Protein AF-A0A081DDD7-F1 (afdb_monomer)

pLDDT: mean 84.89, std 12.6, range [54.28, 97.06]

Secondary structure (DSSP, 8-state):
--TTSEEEEE--SS-S-SEEEEE--TTS--EEEETTEES--TTS---GGG-----EEEEEEETTEEEEEEEES-S-SEEEE-PBTTB--EE-SS-EE-

Foldseek 3Di:
DDPQQKDKDADPAQAPDGIDIDHADPPDDWWKAASDGTPDDPPDPPPVVVRHQDFIWTWHDDVQWIWIAGDPRAPDGIDTDHADVPRDWDQDSVGIDD

Structure (mmCIF, N/CA/C/O backbone):
data_AF-A0A081DDD7-F1
#
_entry.id   AF-A0A081DDD7-F1
#
loop_
_atom_site.group_PDB
_atom_site.id
_atom_site.type_symbol
_atom_site.label_atom_id
_atom_site.label_alt_id
_atom_site.label_comp_id
_atom_site.label_asym_id
_atom_site.label_entity_id
_atom_site.label_seq_id
_atom_site.pdbx_PDB_ins_code
_atom_site.Cartn_x
_atom_site.Cartn_y
_atom_site.Cartn_z
_atom_site.occupancy
_atom_site.B_iso_or_equiv
_atom_site.auth_seq_id
_atom_site.auth_comp_id
_atom_site.auth_asym_id
_atom_site.auth_atom_id
_atom_site.pdbx_PDB_model_num
ATOM 1 N N . MET A 1 1 ? -6.715 0.275 11.225 1.00 58.16 1 MET A N 1
ATOM 2 C CA . MET A 1 1 ? -6.828 1.747 11.262 1.00 58.16 1 MET A CA 1
ATOM 3 C C . MET A 1 1 ? -6.644 2.181 12.692 1.00 58.16 1 MET A C 1
ATOM 5 O O . MET A 1 1 ? -7.197 1.530 13.577 1.00 58.16 1 MET A O 1
ATOM 9 N N . LEU A 1 2 ? -5.825 3.203 12.896 1.00 56.50 2 LEU A N 1
ATOM 10 C CA . LEU A 1 2 ? -5.584 3.762 14.218 1.00 56.50 2 LEU A CA 1
ATOM 11 C C . LEU A 1 2 ? -6.788 4.614 14.647 1.00 56.50 2 LEU A C 1
ATOM 13 O O . LEU A 1 2 ? -7.681 4.921 13.844 1.00 56.50 2 LEU A O 1
ATOM 17 N N . GLU A 1 3 ? -6.830 4.969 15.928 1.00 58.12 3 GLU A N 1
ATOM 18 C CA . GLU A 1 3 ? -7.773 5.966 16.435 1.00 58.12 3 GLU A CA 1
ATOM 19 C C . GLU A 1 3 ? -7.612 7.249 15.586 1.00 58.12 3 GLU A C 1
ATOM 21 O O . GLU A 1 3 ? -6.492 7.658 15.303 1.00 58.12 3 GLU A O 1
ATOM 26 N N . ASN A 1 4 ? -8.723 7.836 15.110 1.00 65.50 4 ASN A N 1
ATOM 27 C CA . ASN A 1 4 ? -8.793 9.003 14.197 1.00 65.50 4 ASN A CA 1
ATOM 28 C C . ASN A 1 4 ? -8.702 8.757 12.672 1.00 65.50 4 ASN A C 1
ATOM 30 O O . ASN A 1 4 ? -8.481 9.703 11.921 1.00 65.50 4 ASN A O 1
ATOM 34 N N . ASN A 1 5 ? -8.959 7.536 12.181 1.00 79.25 5 ASN A N 1
ATOM 35 C CA . ASN A 1 5 ? -8.902 7.185 10.742 1.00 79.25 5 ASN A CA 1
ATOM 36 C C . ASN A 1 5 ? -7.516 7.385 10.099 1.00 79.25 5 ASN A C 1
ATOM 38 O O . ASN A 1 5 ? -7.412 7.548 8.881 1.00 79.25 5 ASN A O 1
ATOM 42 N N . GLU A 1 6 ? -6.455 7.368 10.900 1.00 87.19 6 GLU A N 1
ATOM 43 C CA . GLU A 1 6 ? -5.095 7.341 10.381 1.00 87.19 6 GLU A CA 1
ATOM 44 C C . GLU A 1 6 ? -4.786 5.947 9.810 1.00 87.19 6 GLU A C 1
ATOM 46 O O . GLU A 1 6 ? -5.047 4.900 10.431 1.00 87.19 6 GLU A O 1
ATOM 51 N N . LEU A 1 7 ? -4.261 5.951 8.587 1.00 89.94 7 LEU A N 1
ATOM 52 C CA . LEU A 1 7 ? -3.749 4.790 7.884 1.00 89.94 7 LEU A CA 1
ATOM 53 C C . LEU A 1 7 ? -2.240 4.950 7.716 1.00 89.94 7 LEU A C 1
ATOM 55 O O . LEU A 1 7 ? -1.763 5.963 7.207 1.00 89.94 7 LEU A O 1
ATOM 59 N N . GLN A 1 8 ? -1.514 3.909 8.109 1.00 92.88 8 GLN A N 1
ATOM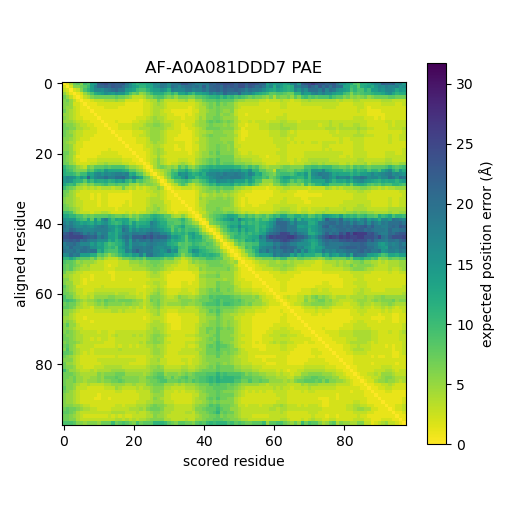 60 C CA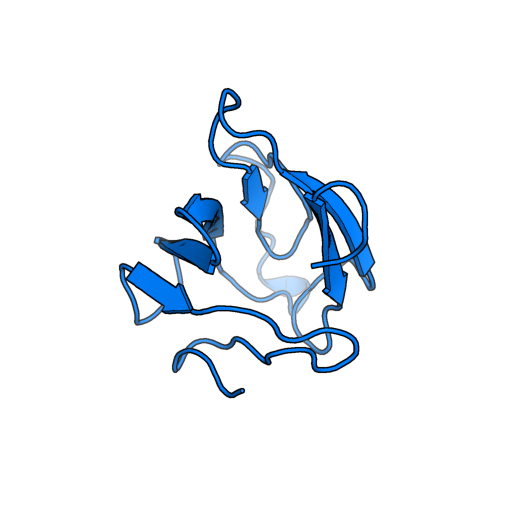 . GLN A 1 8 ? -0.088 3.780 7.869 1.00 92.88 8 GLN A CA 1
ATOM 61 C C . GLN A 1 8 ? 0.136 2.691 6.820 1.00 92.88 8 GLN A C 1
ATOM 63 O O . GLN A 1 8 ? -0.382 1.580 6.955 1.00 92.88 8 GLN A O 1
ATOM 68 N N . LEU A 1 9 ? 0.906 3.010 5.785 1.00 94.31 9 LEU A N 1
ATOM 69 C CA . LEU A 1 9 ? 1.428 2.057 4.814 1.00 94.31 9 LEU A CA 1
ATOM 70 C C . LEU A 1 9 ? 2.926 1.916 5.051 1.00 94.31 9 LEU A C 1
ATOM 72 O O . LEU A 1 9 ? 3.631 2.919 5.122 1.00 94.31 9 LEU A O 1
ATOM 76 N N . VAL A 1 10 ? 3.403 0.680 5.148 1.00 96.06 10 VAL A N 1
ATOM 77 C CA . VAL A 1 10 ? 4.830 0.360 5.245 1.00 96.06 10 VAL A CA 1
ATOM 78 C C . VAL A 1 10 ? 5.213 -0.371 3.970 1.00 96.06 10 VAL A C 1
ATOM 80 O O . VAL A 1 10 ? 4.583 -1.377 3.641 1.00 96.06 10 VAL A O 1
ATOM 83 N N . CYS A 1 11 ? 6.205 0.136 3.242 1.00 95.12 11 CYS A N 1
ATOM 84 C CA . CYS A 1 11 ? 6.694 -0.551 2.057 1.00 95.12 11 CYS A CA 1
ATOM 85 C C . CYS A 1 11 ? 7.843 -1.475 2.431 1.00 95.12 11 CYS A C 1
ATOM 87 O O . CYS A 1 11 ? 8.835 -1.047 3.015 1.00 95.12 11 CYS A O 1
ATOM 89 N N . THR A 1 12 ? 7.699 -2.748 2.083 1.00 94.25 12 THR A N 1
ATOM 90 C CA . THR A 1 12 ? 8.734 -3.758 2.306 1.00 94.25 12 THR A CA 1
ATOM 91 C C . THR A 1 12 ? 9.664 -3.888 1.107 1.00 94.25 12 THR A C 1
ATOM 93 O O . THR A 1 12 ? 10.846 -4.154 1.289 1.00 94.25 12 THR A O 1
ATOM 96 N N . GLU A 1 13 ? 9.151 -3.692 -0.113 1.00 92.00 13 GLU A N 1
ATOM 97 C CA . GLU A 1 13 ? 9.902 -3.835 -1.363 1.00 92.00 13 GLU A CA 1
ATOM 98 C C . GLU A 1 13 ? 9.317 -2.946 -2.471 1.00 92.00 13 GLU A C 1
ATOM 100 O O . GLU A 1 13 ? 8.107 -2.745 -2.554 1.00 92.00 13 GLU A O 1
ATOM 105 N N . GLY A 1 14 ? 10.172 -2.451 -3.371 1.00 90.19 14 GLY A N 1
ATOM 106 C CA . GLY A 1 14 ? 9.729 -1.784 -4.599 1.00 90.19 14 GLY A CA 1
ATOM 107 C C . GLY A 1 14 ? 9.248 -0.335 -4.446 1.00 90.19 14 GLY A C 1
ATOM 108 O O . GLY A 1 14 ? 8.734 0.212 -5.421 1.00 90.19 14 GLY A O 1
ATOM 109 N N . CYS A 1 15 ? 9.437 0.310 -3.289 1.00 92.31 15 CYS A N 1
ATOM 110 C CA . CYS A 1 15 ? 9.151 1.738 -3.096 1.00 92.31 15 CYS A CA 1
ATOM 111 C C . CYS A 1 15 ? 10.403 2.549 -2.751 1.00 92.31 15 CYS A C 1
ATOM 113 O O . CYS A 1 15 ? 11.368 2.041 -2.190 1.00 92.31 15 CYS A O 1
ATOM 115 N N . ALA A 1 16 ? 10.350 3.846 -3.049 1.00 91.69 16 ALA A N 1
ATOM 116 C CA . ALA A 1 16 ? 11.329 4.847 -2.634 1.00 91.69 16 ALA A CA 1
ATOM 117 C C . ALA A 1 16 ? 11.069 5.388 -1.214 1.00 91.69 16 ALA A C 1
ATOM 119 O O . ALA A 1 16 ? 11.836 6.208 -0.717 1.00 91.69 16 ALA A O 1
ATOM 120 N N . TRP A 1 17 ? 9.972 4.967 -0.585 1.00 93.00 17 TRP A N 1
ATOM 121 C CA . TRP A 1 17 ? 9.553 5.355 0.757 1.00 93.00 17 TRP A CA 1
ATOM 122 C C . TRP A 1 17 ? 9.452 4.122 1.653 1.00 93.00 17 TRP A C 1
ATOM 124 O O . TRP A 1 17 ? 9.068 3.054 1.190 1.00 93.00 17 TRP A O 1
ATOM 134 N N . GLU A 1 18 ? 9.756 4.282 2.941 1.00 95.00 18 GLU A N 1
ATOM 135 C CA . GLU A 1 18 ? 9.622 3.211 3.939 1.00 95.00 18 GLU A CA 1
ATOM 136 C C . GLU A 1 18 ? 8.240 3.221 4.597 1.00 95.00 18 GLU A C 1
ATOM 138 O O . GLU A 1 18 ? 7.625 2.178 4.800 1.00 95.00 18 GLU A O 1
ATOM 143 N N . THR A 1 19 ? 7.723 4.405 4.932 1.00 96.25 19 THR A N 1
ATOM 144 C CA . THR A 1 19 ? 6.422 4.572 5.586 1.00 96.25 19 THR A CA 1
ATOM 145 C C . THR A 1 19 ? 5.699 5.806 5.060 1.00 96.25 19 THR A C 1
ATOM 147 O O . THR A 1 19 ? 6.294 6.871 4.911 1.00 96.25 19 THR A O 1
ATOM 150 N N . LEU A 1 20 ? 4.396 5.665 4.831 1.00 94.25 20 LEU A N 1
ATOM 151 C CA . LEU A 1 20 ? 3.462 6.762 4.596 1.00 94.25 20 LEU A CA 1
ATOM 152 C C . LEU A 1 20 ? 2.399 6.736 5.691 1.00 94.25 20 LEU A C 1
ATOM 154 O O . LEU A 1 20 ? 1.808 5.686 5.934 1.00 94.25 20 LEU A O 1
ATOM 158 N N . SER A 1 21 ? 2.113 7.888 6.290 1.00 92.94 21 SER A N 1
ATOM 159 C CA . SER A 1 21 ? 1.036 8.051 7.271 1.00 92.94 21 SER A CA 1
ATOM 160 C C . SER A 1 21 ? 0.130 9.193 6.850 1.00 92.94 21 SER A C 1
ATOM 162 O O . SER A 1 21 ? 0.602 10.285 6.528 1.00 92.94 21 SER A O 1
ATOM 164 N N . PHE A 1 22 ? -1.171 8.933 6.799 1.00 90.19 22 PHE A N 1
ATOM 165 C CA . PHE A 1 22 ? -2.162 9.917 6.382 1.00 90.19 22 PHE A CA 1
ATOM 166 C C . PHE A 1 22 ? -3.549 9.563 6.912 1.00 90.19 22 PHE A C 1
ATOM 168 O O . PHE A 1 22 ? -3.880 8.401 7.150 1.00 90.19 22 PHE A O 1
ATOM 175 N N . THR A 1 23 ? -4.387 10.582 7.061 1.00 87.88 23 THR A N 1
ATOM 176 C CA . THR A 1 23 ? -5.772 10.414 7.498 1.00 87.88 23 THR A CA 1
ATOM 177 C C . THR A 1 23 ? -6.688 10.200 6.302 1.00 87.88 23 THR A C 1
ATOM 179 O O . THR A 1 23 ? -6.614 10.919 5.302 1.00 87.88 23 THR A O 1
ATOM 182 N N . LEU A 1 24 ? -7.584 9.223 6.419 1.00 86.06 24 LEU A N 1
ATOM 183 C CA . LEU A 1 24 ? -8.703 9.045 5.502 1.00 86.06 24 LEU A CA 1
ATOM 184 C C . LEU A 1 24 ? -9.934 9.747 6.074 1.00 86.06 24 LEU A C 1
ATOM 186 O O . LEU A 1 24 ? -10.381 9.434 7.179 1.00 86.06 24 LEU A O 1
ATOM 190 N N . SER A 1 25 ? -10.513 10.676 5.319 1.00 78.50 25 SER A N 1
ATOM 191 C CA . SER A 1 25 ? -11.798 11.282 5.666 1.00 78.50 25 SER A CA 1
ATOM 192 C C . SER A 1 25 ? -12.903 10.778 4.734 1.00 78.50 25 SER A C 1
ATOM 194 O O . SER A 1 25 ? -12.645 10.370 3.605 1.00 78.50 25 SER A O 1
ATOM 196 N N . ASN A 1 26 ? -14.150 10.781 5.213 1.00 68.75 26 ASN A N 1
ATOM 197 C CA . ASN A 1 26 ? -15.301 10.291 4.441 1.00 68.75 26 ASN A CA 1
ATOM 198 C C . ASN A 1 26 ? -15.654 11.190 3.237 1.00 68.75 26 ASN A C 1
ATOM 200 O O . ASN A 1 26 ? -16.462 10.791 2.406 1.00 68.75 26 ASN A O 1
ATOM 204 N N . ASN A 1 27 ? -15.096 12.404 3.182 1.00 65.19 27 ASN A N 1
ATOM 205 C CA . ASN A 1 27 ? -15.506 13.465 2.261 1.00 65.19 27 ASN A CA 1
ATOM 206 C C . ASN A 1 27 ? -14.372 13.897 1.314 1.00 65.19 27 ASN A C 1
ATOM 208 O O . ASN A 1 27 ? -14.562 14.824 0.530 1.00 65.19 27 ASN A O 1
ATOM 212 N N . GLU A 1 28 ? -13.183 13.299 1.424 1.00 61.50 28 GLU A N 1
ATOM 213 C CA . GLU A 1 28 ? -12.040 13.625 0.568 1.00 61.50 28 GLU A CA 1
ATOM 214 C C . GLU A 1 28 ? -11.900 12.645 -0.595 1.00 61.50 28 GLU A C 1
ATOM 216 O O . GLU A 1 28 ? -12.303 11.486 -0.516 1.00 61.50 28 GLU A O 1
ATOM 221 N N . ASN A 1 29 ? -11.277 13.145 -1.662 1.00 68.00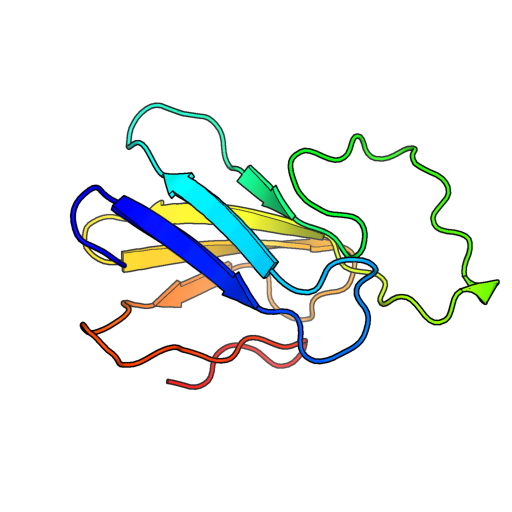 29 ASN A N 1
ATOM 222 C CA . ASN A 1 29 ? -10.887 12.373 -2.835 1.00 68.00 29 ASN A CA 1
ATOM 223 C C . ASN A 1 29 ? -9.971 11.202 -2.453 1.00 68.00 29 ASN A C 1
ATOM 225 O O . ASN A 1 29 ? -9.154 11.324 -1.533 1.00 68.00 29 ASN A O 1
ATOM 229 N N . ASP A 1 30 ? -10.061 10.109 -3.215 1.00 78.38 30 ASP A N 1
ATOM 230 C CA . ASP A 1 30 ? -9.178 8.953 -3.099 1.00 78.38 30 ASP A CA 1
ATOM 231 C C . ASP A 1 30 ? -7.707 9.386 -2.981 1.00 78.38 30 ASP A C 1
ATOM 233 O O . ASP A 1 30 ? -7.207 10.194 -3.773 1.00 78.38 30 ASP A O 1
ATOM 237 N N . ARG A 1 31 ? -6.982 8.824 -2.009 1.00 89.38 31 ARG A N 1
ATOM 238 C CA . ARG A 1 31 ? -5.534 9.036 -1.921 1.00 89.38 31 ARG A CA 1
ATOM 239 C C . ARG A 1 31 ? -4.865 8.097 -2.913 1.00 89.38 31 ARG A C 1
ATOM 241 O O . ARG A 1 31 ? -4.991 6.883 -2.792 1.00 89.38 31 ARG A O 1
ATOM 248 N N . MET A 1 32 ? -4.169 8.644 -3.902 1.00 91.62 32 MET A N 1
ATOM 249 C CA . MET A 1 32 ? -3.414 7.835 -4.862 1.00 91.62 32 MET A CA 1
ATOM 250 C C . MET A 1 32 ? -2.042 7.482 -4.296 1.00 91.62 32 MET A C 1
ATOM 252 O O . MET A 1 32 ? -1.385 8.347 -3.723 1.00 91.62 32 MET A O 1
ATOM 256 N N . VAL A 1 33 ? -1.606 6.237 -4.473 1.00 92.75 33 VAL A N 1
ATOM 257 C CA . VAL A 1 33 ? -0.338 5.70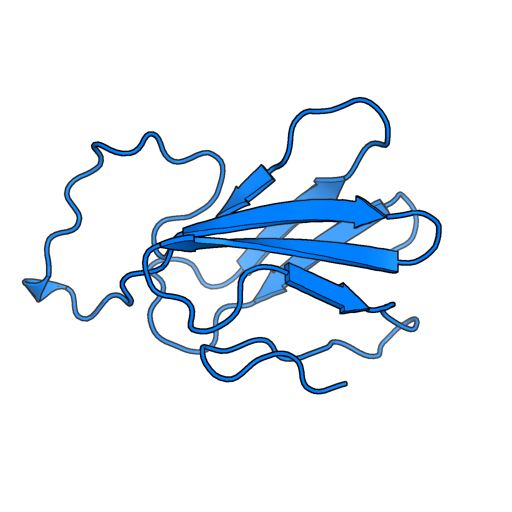8 -3.962 1.00 92.75 33 VAL A CA 1
ATOM 258 C C . VAL A 1 33 ? 0.417 4.995 -5.080 1.00 92.75 33 VAL A C 1
ATOM 260 O O . VAL A 1 33 ? -0.151 4.166 -5.795 1.00 92.75 33 VAL A O 1
ATOM 263 N N . ASN A 1 34 ? 1.706 5.297 -5.214 1.00 92.44 34 ASN A N 1
ATOM 264 C CA . ASN A 1 34 ? 2.641 4.562 -6.067 1.00 92.44 34 ASN A CA 1
ATOM 265 C C . ASN A 1 34 ? 3.995 4.359 -5.356 1.00 92.44 34 ASN A C 1
ATOM 267 O O . ASN A 1 34 ? 4.168 4.738 -4.195 1.00 92.44 34 ASN A O 1
ATOM 271 N N . ALA A 1 35 ? 4.982 3.802 -6.062 1.00 91.44 35 ALA A N 1
ATOM 272 C CA . ALA A 1 35 ? 6.328 3.573 -5.530 1.00 91.44 35 ALA A CA 1
ATOM 273 C C . ALA A 1 35 ? 7.063 4.846 -5.063 1.00 91.44 35 ALA A C 1
ATOM 275 O O . ALA A 1 35 ? 8.060 4.739 -4.355 1.00 91.44 35 ALA A O 1
ATOM 276 N N . TYR A 1 36 ? 6.590 6.043 -5.416 1.00 90.25 36 TYR A N 1
ATOM 277 C CA . TYR A 1 36 ? 7.197 7.320 -5.033 1.00 90.25 36 TYR A CA 1
ATOM 278 C C . TYR A 1 36 ? 6.474 8.017 -3.875 1.00 90.25 36 TYR A C 1
ATOM 280 O O . TYR A 1 36 ? 7.083 8.857 -3.218 1.00 90.25 36 TYR A O 1
ATOM 288 N N . GLY A 1 37 ? 5.219 7.662 -3.577 1.00 91.50 37 GLY A N 1
ATOM 289 C CA . GLY A 1 37 ? 4.497 8.196 -2.421 1.00 91.50 37 GLY A CA 1
ATOM 290 C C . GLY A 1 37 ? 3.005 8.406 -2.671 1.00 91.50 37 GLY A C 1
ATOM 291 O O . GLY A 1 37 ? 2.370 7.625 -3.379 1.00 91.50 37 GLY A O 1
ATOM 292 N N . LEU A 1 38 ? 2.456 9.469 -2.070 1.00 90.44 38 LEU A N 1
ATOM 293 C CA . LEU A 1 38 ? 1.041 9.858 -2.148 1.00 90.44 38 LEU A CA 1
ATOM 294 C C . LEU A 1 38 ? 0.784 10.964 -3.179 1.00 90.44 38 LEU A C 1
ATOM 296 O O . LEU A 1 38 ? 1.618 11.845 -3.366 1.00 90.44 38 LEU A O 1
ATOM 300 N N . ASN A 1 39 ? -0.423 10.972 -3.756 1.00 74.88 39 ASN A N 1
ATOM 301 C CA . ASN A 1 39 ? -0.961 12.017 -4.642 1.00 74.88 39 ASN A CA 1
ATOM 302 C C . ASN A 1 39 ? -0.023 12.377 -5.807 1.00 74.88 39 ASN A C 1
ATOM 304 O O . ASN A 1 39 ? 0.075 13.536 -6.214 1.00 74.88 39 ASN A O 1
ATOM 308 N N . VAL A 1 40 ? 0.679 11.376 -6.337 1.00 65.06 40 VAL A N 1
ATOM 309 C CA . VAL A 1 40 ? 1.633 11.562 -7.429 1.00 65.06 40 VAL A CA 1
ATOM 310 C C . VAL A 1 40 ? 0.872 11.748 -8.742 1.00 65.06 40 VAL A C 1
ATOM 312 O O . VAL A 1 40 ? 0.059 10.913 -9.133 1.00 65.06 40 VAL A O 1
ATOM 315 N N . ILE A 1 41 ? 1.135 12.863 -9.421 1.00 62.78 41 ILE A N 1
ATOM 316 C CA . ILE A 1 41 ? 0.595 13.174 -10.750 1.00 6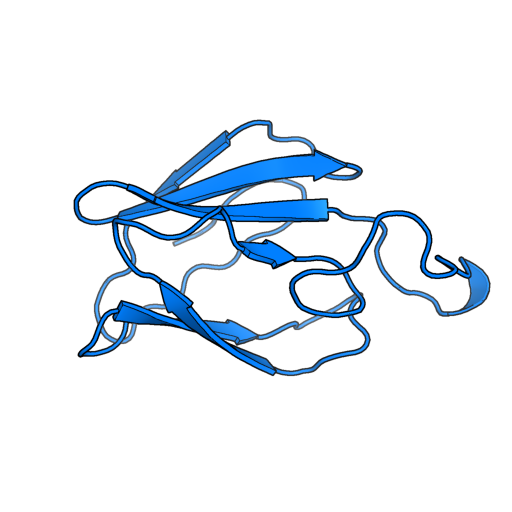2.78 41 ILE A CA 1
ATOM 317 C C . ILE A 1 41 ? 1.229 12.198 -11.754 1.00 62.78 41 ILE A C 1
ATOM 319 O O . ILE A 1 41 ? 2.436 11.973 -11.681 1.00 62.78 41 ILE A O 1
ATOM 323 N N . GLU A 1 42 ? 0.450 11.646 -12.696 1.00 56.16 42 GLU A N 1
ATOM 324 C CA . GLU A 1 42 ? 0.835 10.546 -13.614 1.00 56.16 42 GLU A CA 1
ATOM 325 C C . GLU A 1 42 ? 2.075 10.778 -14.517 1.00 56.16 42 GLU A C 1
ATOM 327 O O . GLU A 1 42 ? 2.393 9.927 -15.340 1.00 56.16 42 GLU A O 1
ATOM 332 N N . ASN A 1 43 ? 2.816 11.876 -14.351 1.00 55.28 43 ASN A N 1
ATOM 333 C CA . ASN A 1 43 ? 3.971 12.255 -15.167 1.00 55.28 43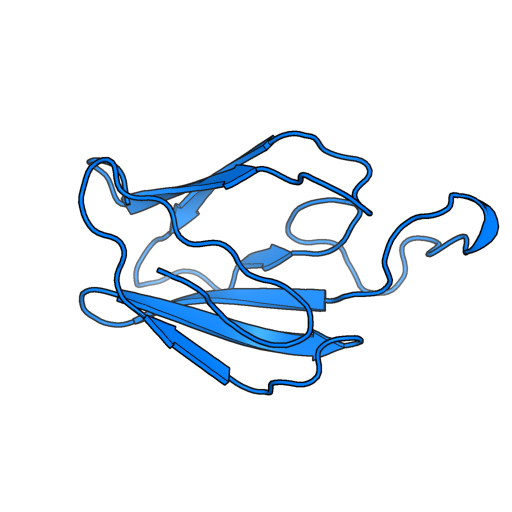 ASN A CA 1
ATOM 334 C C . ASN A 1 43 ? 5.280 12.411 -14.373 1.00 55.28 43 ASN A C 1
ATOM 336 O O . ASN A 1 43 ? 6.233 12.997 -14.884 1.00 55.28 43 ASN A O 1
ATOM 340 N N . GLN A 1 44 ? 5.356 11.936 -13.125 1.00 58.03 44 GLN A N 1
ATOM 341 C CA . GLN A 1 44 ? 6.657 11.830 -12.462 1.00 58.03 44 GLN A CA 1
ATOM 342 C C . GLN A 1 44 ? 7.419 10.636 -13.034 1.00 58.03 44 GLN A C 1
ATOM 344 O O . GLN A 1 44 ? 6.963 9.504 -12.902 1.00 58.03 44 GLN A O 1
ATOM 349 N N . ASP A 1 45 ? 8.551 10.929 -13.682 1.00 54.28 45 ASP A N 1
ATOM 350 C CA . ASP A 1 45 ? 9.512 9.992 -14.269 1.00 54.28 45 ASP A CA 1
ATOM 351 C C . ASP A 1 45 ? 9.575 8.661 -13.506 1.00 54.28 45 ASP A C 1
ATOM 353 O O . ASP A 1 45 ? 10.292 8.509 -12.509 1.00 54.28 45 ASP A O 1
ATOM 357 N N . THR A 1 46 ? 8.850 7.661 -14.010 1.00 60.38 46 THR A N 1
ATOM 358 C CA . THR A 1 46 ? 8.995 6.270 -13.592 1.00 60.38 46 THR A CA 1
ATOM 359 C C . THR A 1 46 ? 10.268 5.739 -14.232 1.00 60.38 46 THR A C 1
ATOM 361 O O . THR A 1 46 ? 10.206 4.940 -15.162 1.00 60.38 46 THR A O 1
ATOM 364 N N . ASN A 1 47 ? 11.430 6.253 -13.817 1.00 60.66 47 ASN A N 1
ATOM 365 C CA . ASN A 1 47 ? 12.706 5.771 -14.325 1.00 60.66 47 ASN A CA 1
ATOM 366 C C . ASN A 1 47 ? 12.840 4.287 -13.934 1.00 60.66 47 ASN A C 1
ATOM 368 O O . ASN A 1 47 ? 13.090 3.999 -12.756 1.00 60.66 47 ASN A O 1
ATOM 372 N N . PRO A 1 48 ? 12.703 3.343 -14.886 1.00 57.00 48 PRO A N 1
ATOM 373 C CA . PRO A 1 48 ? 12.656 1.914 -14.581 1.00 57.00 48 PRO A CA 1
ATOM 374 C C . PRO A 1 48 ? 13.995 1.403 -14.032 1.00 57.00 48 PRO A C 1
ATOM 376 O O . PRO A 1 48 ? 14.051 0.363 -13.383 1.00 57.00 48 PRO A O 1
ATOM 379 N N . ASN A 1 49 ? 15.080 2.163 -14.229 1.00 59.81 49 ASN A N 1
ATOM 380 C CA . ASN A 1 49 ? 16.429 1.792 -13.808 1.00 59.81 49 ASN A CA 1
ATOM 381 C C . ASN A 1 49 ? 16.663 1.928 -12.296 1.00 59.81 49 ASN A C 1
ATOM 383 O O . ASN A 1 49 ? 17.749 1.606 -11.822 1.00 59.81 49 ASN A O 1
ATOM 387 N N . LYS A 1 50 ? 15.676 2.406 -11.524 1.00 71.00 50 LYS A N 1
ATOM 388 C CA . LYS A 1 50 ? 15.780 2.521 -10.060 1.00 71.00 50 LYS A CA 1
ATOM 389 C C . LYS A 1 50 ? 15.334 1.268 -9.295 1.00 71.00 50 LYS A C 1
ATOM 391 O O . LYS A 1 50 ? 15.396 1.278 -8.072 1.00 71.00 50 LYS A O 1
ATOM 396 N N . GLY A 1 51 ? 14.880 0.213 -9.981 1.00 80.25 51 GLY A N 1
ATOM 397 C CA . GLY A 1 51 ? 14.387 -1.007 -9.321 1.00 80.25 51 GLY A CA 1
ATOM 398 C C . GLY A 1 51 ? 13.084 -0.803 -8.536 1.00 80.25 51 GLY A C 1
ATOM 399 O O . GLY A 1 51 ? 12.761 -1.594 -7.657 1.00 80.25 51 GLY A O 1
ATOM 400 N N . LEU A 1 52 ? 12.347 0.270 -8.836 1.00 87.38 52 LEU A N 1
ATOM 401 C CA . LEU A 1 52 ? 11.062 0.579 -8.215 1.00 87.38 52 LEU A CA 1
ATOM 402 C C . LEU A 1 52 ? 9.934 -0.180 -8.913 1.00 87.38 52 LEU A C 1
ATOM 404 O O . LEU A 1 52 ? 9.950 -0.359 -10.133 1.00 87.38 52 LEU A O 1
ATOM 408 N N . ALA A 1 53 ? 8.942 -0.606 -8.138 1.00 88.50 53 ALA A N 1
ATOM 409 C CA . ALA A 1 53 ? 7.775 -1.289 -8.663 1.00 88.50 53 ALA A CA 1
ATOM 410 C C . ALA A 1 53 ? 6.887 -0.320 -9.457 1.00 88.50 53 ALA A C 1
ATOM 412 O O . ALA A 1 53 ? 6.720 0.850 -9.112 1.00 88.50 53 ALA A O 1
ATOM 413 N N . LEU A 1 54 ? 6.275 -0.828 -10.525 1.00 88.25 54 LEU A N 1
ATOM 414 C CA . LEU A 1 54 ? 5.314 -0.079 -11.327 1.00 88.25 54 LEU A CA 1
ATOM 415 C C . LEU A 1 54 ? 3.908 -0.404 -10.834 1.00 88.25 54 LEU A C 1
ATOM 417 O O . LEU A 1 54 ? 3.330 -1.401 -11.253 1.00 88.25 54 LEU A O 1
ATOM 421 N N . PHE A 1 55 ? 3.363 0.432 -9.954 1.00 90.44 55 PHE A N 1
ATOM 422 C CA . PHE A 1 55 ? 1.976 0.338 -9.507 1.00 90.44 55 PHE A CA 1
ATOM 423 C C . PHE A 1 55 ? 1.369 1.724 -9.296 1.00 90.44 55 PHE A C 1
ATOM 425 O O . PHE A 1 55 ? 2.073 2.690 -9.010 1.00 90.44 55 PHE A O 1
ATOM 432 N N . LEU A 1 56 ? 0.050 1.805 -9.418 1.00 92.00 56 LEU A N 1
ATOM 433 C CA . LEU A 1 56 ? -0.760 2.936 -8.995 1.00 92.00 56 LEU A CA 1
ATOM 434 C C . LEU A 1 56 ? -2.086 2.387 -8.479 1.00 92.00 56 LEU A C 1
ATOM 436 O O . LEU A 1 56 ? -2.786 1.679 -9.209 1.00 92.00 56 LEU A O 1
ATOM 440 N N . PHE A 1 57 ? -2.434 2.722 -7.243 1.00 93.69 57 PHE A N 1
ATOM 441 C CA . PHE A 1 57 ? -3.745 2.419 -6.685 1.00 93.69 57 PHE A CA 1
ATOM 442 C C . PHE A 1 57 ? -4.291 3.604 -5.898 1.00 93.69 57 PHE A C 1
ATOM 444 O O . PHE A 1 57 ? -3.542 4.459 -5.428 1.00 93.69 57 PHE A O 1
ATOM 451 N N . SER A 1 58 ? -5.608 3.653 -5.759 1.00 93.00 58 SER A N 1
ATOM 452 C CA . SER A 1 58 ? -6.302 4.589 -4.886 1.00 93.00 58 SER A CA 1
ATOM 453 C C . SER A 1 58 ? -6.661 3.892 -3.571 1.00 93.00 58 SER A C 1
ATOM 455 O O . SER A 1 58 ? -6.932 2.690 -3.562 1.00 93.00 58 SER A O 1
ATOM 457 N N . VAL A 1 59 ? -6.632 4.618 -2.455 1.00 92.56 59 VAL A N 1
ATOM 458 C CA . VAL A 1 59 ? -7.132 4.152 -1.160 1.00 92.56 59 VAL A CA 1
ATOM 459 C C . VAL A 1 59 ? -8.201 5.099 -0.646 1.00 92.56 59 VAL A C 1
ATOM 461 O O . VAL A 1 59 ? -8.021 6.319 -0.603 1.00 92.56 59 VAL A O 1
ATOM 464 N N . GLN A 1 60 ? -9.314 4.507 -0.227 1.00 90.31 60 GLN A N 1
ATOM 465 C CA . GLN A 1 60 ? -10.422 5.211 0.394 1.00 90.31 60 GLN A CA 1
ATOM 466 C C . GLN A 1 60 ? -11.025 4.389 1.531 1.00 90.31 60 GLN A C 1
ATOM 468 O O . GLN A 1 60 ? -10.876 3.164 1.614 1.00 90.31 60 GLN A O 1
ATOM 473 N N . LYS A 1 61 ? -11.748 5.074 2.412 1.00 88.12 61 LYS A N 1
ATOM 474 C CA . LYS A 1 61 ? -12.554 4.414 3.433 1.00 88.12 61 LYS A CA 1
ATOM 475 C C . LYS A 1 61 ? -13.839 3.874 2.802 1.00 88.12 61 LYS A C 1
ATOM 477 O O . LYS A 1 61 ? -14.473 4.552 2.002 1.00 88.12 61 LYS A O 1
ATOM 482 N N . SER A 1 62 ? -14.235 2.665 3.190 1.00 85.88 62 SER A N 1
ATOM 483 C CA . SER A 1 62 ? -15.462 2.015 2.720 1.00 85.88 62 SER A CA 1
ATOM 484 C C . SER A 1 62 ? -16.224 1.455 3.919 1.00 85.88 62 SER A C 1
ATOM 486 O O . SER A 1 62 ? -15.898 0.391 4.446 1.00 85.88 62 SER A O 1
ATOM 488 N N . GLY A 1 63 ? -17.194 2.222 4.428 1.00 84.19 63 GLY A N 1
ATOM 489 C CA . GLY A 1 63 ? -17.914 1.897 5.664 1.00 84.19 63 GLY A CA 1
ATOM 490 C C . GLY A 1 63 ? -16.967 1.688 6.855 1.00 84.19 63 GLY A C 1
ATOM 491 O O . GLY A 1 63 ? -16.252 2.606 7.262 1.00 84.19 63 GLY A O 1
ATOM 492 N N . ASN A 1 64 ? -16.950 0.463 7.391 1.00 81.00 64 ASN A N 1
ATOM 493 C CA . ASN A 1 64 ? -16.071 0.041 8.493 1.00 81.00 64 ASN A CA 1
ATOM 494 C C . ASN A 1 64 ? -14.727 -0.551 8.015 1.00 81.00 64 ASN A C 1
ATOM 496 O O . ASN A 1 64 ? -13.984 -1.135 8.806 1.00 81.00 64 ASN A O 1
ATOM 500 N N . GLY A 1 65 ? -14.425 -0.465 6.722 1.00 88.12 65 GLY A N 1
ATOM 501 C CA . GLY A 1 65 ? -13.226 -1.022 6.107 1.00 88.12 65 GLY A CA 1
ATOM 502 C C . GLY A 1 65 ? -12.514 -0.040 5.183 1.00 88.12 65 GLY A C 1
ATOM 503 O O . GLY A 1 65 ? -12.732 1.173 5.213 1.00 88.12 65 GLY A O 1
ATOM 504 N N . LEU A 1 66 ? -11.635 -0.604 4.367 1.00 90.75 66 LEU A N 1
ATOM 505 C CA . LEU A 1 66 ? -10.849 0.059 3.342 1.00 90.75 66 LEU A CA 1
ATOM 506 C C . LEU A 1 66 ? -11.214 -0.524 1.983 1.00 90.75 66 LEU A C 1
ATOM 508 O O . LEU A 1 66 ? -11.452 -1.729 1.859 1.00 90.75 66 LEU A O 1
ATOM 512 N N . GLN A 1 67 ? -11.197 0.337 0.974 1.00 93.06 67 GLN A N 1
ATOM 513 C CA . GLN A 1 67 ? -11.181 -0.073 -0.419 1.00 93.06 67 GLN A CA 1
ATOM 514 C C . GLN A 1 67 ? -9.881 0.402 -1.059 1.00 93.06 67 GLN A C 1
ATOM 516 O O . GLN A 1 67 ? -9.529 1.580 -0.949 1.00 93.06 67 GLN A O 1
ATOM 521 N N . LEU A 1 68 ? -9.200 -0.516 -1.742 1.00 95.12 68 LEU A N 1
ATOM 522 C CA . LEU A 1 68 ? -8.115 -0.201 -2.662 1.00 95.12 68 LEU A CA 1
ATOM 523 C C . LEU A 1 68 ? -8.606 -0.401 -4.089 1.00 95.12 68 LEU A C 1
ATOM 525 O O . LEU A 1 68 ? -9.173 -1.453 -4.386 1.00 95.12 68 LEU A O 1
ATOM 529 N N . LYS A 1 69 ? -8.367 0.576 -4.965 1.00 94.69 69 LYS A N 1
ATOM 530 C CA . LYS A 1 69 ? -8.680 0.468 -6.395 1.00 94.69 69 LYS A CA 1
ATOM 531 C C . LYS A 1 69 ? -7.409 0.467 -7.222 1.00 94.69 69 LYS A C 1
ATOM 533 O O . LYS A 1 69 ? -6.646 1.429 -7.177 1.00 94.69 69 LYS A O 1
ATOM 538 N N . GLY A 1 70 ? -7.181 -0.602 -7.969 1.00 93.94 70 GLY A N 1
ATOM 539 C CA . GLY A 1 70 ? -6.044 -0.740 -8.865 1.00 93.94 70 GLY A CA 1
ATOM 540 C C . GLY A 1 70 ? -6.242 0.125 -10.103 1.00 93.94 70 GLY A C 1
ATOM 541 O O . GLY A 1 70 ? -7.254 0.007 -10.787 1.00 93.94 70 GLY A O 1
ATOM 542 N N . ILE A 1 71 ? -5.283 1.006 -10.390 1.00 91.44 71 ILE A N 1
ATOM 543 C CA . ILE A 1 71 ? -5.318 1.897 -11.560 1.00 91.44 71 ILE A CA 1
ATOM 544 C C . ILE A 1 71 ? -4.292 1.429 -12.599 1.00 91.44 71 ILE A C 1
ATOM 546 O O . ILE A 1 71 ? -4.610 1.327 -13.782 1.00 91.44 71 ILE A O 1
ATOM 550 N N . LYS A 1 72 ? -3.059 1.118 -12.171 1.00 90.00 72 LYS A N 1
ATOM 551 C CA . LYS A 1 72 ? -1.986 0.581 -13.030 1.00 90.00 72 LYS A CA 1
ATOM 552 C C . LYS A 1 72 ? -1.140 -0.438 -12.267 1.00 90.00 72 LYS A C 1
ATOM 554 O O . LYS A 1 72 ? -0.920 -0.284 -11.069 1.00 90.00 72 LYS A O 1
ATOM 559 N N . GLY A 1 73 ? -0.633 -1.452 -12.969 1.00 88.62 73 GLY A N 1
ATOM 560 C CA . GLY A 1 73 ? 0.398 -2.357 -12.443 1.00 88.62 73 GLY A CA 1
ATOM 561 C C . GLY A 1 73 ? -0.036 -3.311 -11.321 1.00 88.62 73 GLY A C 1
ATOM 562 O O . GLY A 1 73 ? 0.813 -3.921 -10.682 1.00 88.62 73 GLY A O 1
ATOM 563 N N . THR A 1 74 ? -1.342 -3.455 -11.095 1.00 93.19 74 THR A N 1
ATOM 564 C CA . THR A 1 74 ? -1.952 -4.400 -10.146 1.00 93.19 74 THR A CA 1
ATOM 565 C C . THR A 1 74 ? -2.795 -5.427 -10.911 1.00 93.19 74 THR A C 1
ATOM 567 O O . THR A 1 74 ? -3.357 -5.106 -11.960 1.00 93.19 74 THR A O 1
ATOM 570 N N . ARG A 1 75 ? -2.892 -6.680 -10.434 1.00 95.81 75 ARG A N 1
ATOM 571 C CA . ARG A 1 75 ? -3.765 -7.710 -11.057 1.00 95.81 75 ARG A CA 1
ATOM 572 C C . ARG A 1 75 ? -5.229 -7.612 -10.636 1.00 95.81 75 ARG A C 1
ATOM 574 O O . ARG A 1 75 ? -6.071 -8.299 -11.209 1.00 95.81 75 ARG A O 1
ATOM 581 N N . TRP A 1 76 ? -5.519 -6.812 -9.621 1.00 97.06 76 TRP A N 1
ATOM 582 C CA . TRP A 1 76 ? -6.850 -6.611 -9.066 1.00 97.06 76 TRP A CA 1
ATOM 583 C C . TRP A 1 76 ? -7.368 -5.218 -9.432 1.00 97.06 76 TRP A C 1
ATOM 585 O O . TRP A 1 76 ? -6.600 -4.263 -9.491 1.00 97.06 76 TRP A O 1
ATOM 595 N N . THR A 1 77 ? -8.676 -5.101 -9.664 1.00 96.00 77 THR A N 1
ATOM 596 C CA . THR A 1 77 ? -9.339 -3.799 -9.852 1.00 96.00 77 THR A CA 1
ATOM 597 C C . THR A 1 77 ? -9.772 -3.211 -8.519 1.00 96.00 77 THR A C 1
ATOM 599 O O . THR A 1 77 ? -9.591 -2.024 -8.286 1.00 96.00 77 THR A O 1
ATOM 602 N N . ASP A 1 78 ? -10.276 -4.052 -7.615 1.00 96.12 78 ASP A N 1
ATOM 603 C CA . ASP A 1 78 ? -10.807 -3.651 -6.320 1.00 96.12 78 ASP A CA 1
ATOM 604 C C . ASP A 1 78 ? -10.437 -4.680 -5.252 1.00 96.12 78 ASP A C 1
ATOM 606 O O . ASP A 1 78 ? -10.650 -5.881 -5.427 1.00 96.12 78 ASP A O 1
ATOM 610 N N . LEU A 1 79 ? -9.957 -4.200 -4.109 1.00 96.56 79 LEU A N 1
ATOM 611 C CA . LEU A 1 79 ? -9.833 -4.975 -2.878 1.00 96.56 79 LEU A CA 1
ATOM 612 C C . LEU A 1 79 ? -10.636 -4.283 -1.785 1.00 96.56 79 LEU A C 1
ATOM 614 O O . LEU A 1 79 ? -10.486 -3.083 -1.572 1.00 96.56 79 LEU A O 1
ATOM 618 N N . ASN A 1 80 ? -11.463 -5.043 -1.070 1.00 94.44 80 ASN A N 1
ATOM 619 C CA . ASN A 1 80 ? -12.258 -4.547 0.050 1.00 94.44 80 ASN A CA 1
ATOM 620 C C . ASN A 1 80 ? -11.983 -5.405 1.281 1.00 94.44 80 ASN A C 1
ATOM 622 O O . ASN A 1 80 ? -12.189 -6.618 1.252 1.00 94.44 80 ASN A O 1
ATOM 626 N N . PHE A 1 81 ? -11.509 -4.785 2.358 1.00 93.69 81 PHE A N 1
ATOM 627 C CA . PHE A 1 81 ? -11.165 -5.490 3.592 1.00 93.69 81 PHE A CA 1
ATOM 628 C C . PHE A 1 81 ? -11.219 -4.559 4.805 1.00 93.69 81 PHE A C 1
ATOM 630 O O . PHE A 1 81 ? -11.212 -3.337 4.680 1.00 93.69 81 PHE A O 1
ATOM 637 N N . SER A 1 82 ? -11.252 -5.133 6.005 1.00 90.19 82 SER A N 1
ATOM 638 C CA . SER A 1 82 ? -11.190 -4.380 7.261 1.00 90.19 82 SER A CA 1
ATOM 639 C C . SER A 1 82 ? -9.917 -4.728 8.017 1.00 90.19 82 SER A C 1
ATOM 641 O O . SER A 1 82 ? -9.561 -5.897 8.144 1.00 90.19 82 SER A O 1
ATOM 643 N N . LEU A 1 83 ? -9.263 -3.712 8.576 1.00 87.81 83 LEU A N 1
ATOM 644 C CA . LEU A 1 83 ? -8.126 -3.890 9.477 1.00 87.81 83 LEU A CA 1
ATOM 645 C C . LEU A 1 83 ? -8.620 -4.025 10.916 1.00 87.81 83 LEU A C 1
ATOM 647 O O . LEU A 1 83 ? -9.410 -3.197 11.377 1.00 87.81 83 LEU A O 1
ATOM 651 N N . ARG A 1 84 ? -8.116 -5.020 11.649 1.00 84.19 84 ARG A N 1
ATOM 652 C CA . ARG A 1 84 ? -8.326 -5.103 13.103 1.00 84.19 84 ARG A CA 1
ATOM 653 C C . ARG A 1 84 ? -7.260 -4.265 13.815 1.0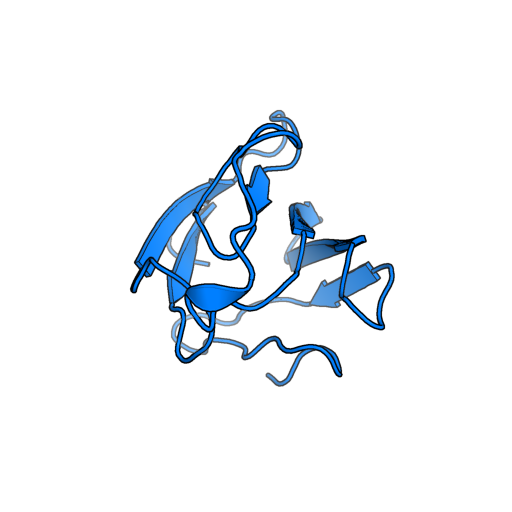0 84.19 84 ARG A C 1
ATOM 655 O O . ARG A 1 84 ? -6.184 -4.029 13.266 1.00 84.19 84 ARG A O 1
ATOM 662 N N . LYS A 1 85 ? -7.564 -3.791 15.028 1.00 79.62 85 LYS A N 1
ATOM 663 C CA . LYS A 1 85 ? -6.581 -3.083 15.864 1.00 79.62 85 LYS A CA 1
ATOM 664 C C . LYS A 1 85 ? -5.355 -3.986 16.055 1.00 79.62 85 LYS A C 1
ATOM 666 O O . LYS A 1 85 ? -5.520 -5.187 16.267 1.00 79.62 85 LYS A O 1
ATOM 671 N N . ASP A 1 86 ? -4.167 -3.414 15.878 1.00 81.38 86 ASP A N 1
ATOM 672 C CA . ASP A 1 86 ? -2.866 -4.085 16.015 1.00 81.38 86 ASP A CA 1
ATOM 673 C C . ASP A 1 86 ? -2.658 -5.320 15.112 1.00 81.38 86 ASP A C 1
ATOM 675 O O . ASP A 1 86 ? -1.781 -6.145 15.363 1.00 81.38 86 ASP A O 1
ATOM 679 N N . LYS A 1 87 ? -3.451 -5.455 14.039 1.00 88.56 87 LYS A N 1
ATOM 680 C CA . LYS A 1 87 ? -3.283 -6.493 13.013 1.00 88.56 87 LYS A CA 1
ATOM 681 C C . LYS A 1 87 ? -3.203 -5.848 11.628 1.00 88.56 87 LYS A C 1
ATOM 683 O O . LYS A 1 87 ? -4.251 -5.506 11.065 1.00 88.56 87 LYS A O 1
ATOM 688 N N . PRO A 1 88 ? -1.987 -5.615 11.103 1.00 90.88 88 PRO A N 1
ATOM 689 C CA . PRO A 1 88 ? -1.815 -5.098 9.754 1.00 90.88 88 PRO A CA 1
ATOM 690 C C . PRO A 1 88 ? -2.228 -6.151 8.719 1.00 90.88 88 PRO A C 1
ATOM 692 O O . PRO A 1 88 ? -2.224 -7.343 9.007 1.00 90.88 88 PRO A O 1
ATOM 695 N N . ALA A 1 89 ? -2.555 -5.693 7.514 1.00 94.25 89 ALA A N 1
ATOM 696 C CA . ALA A 1 89 ? -2.718 -6.544 6.342 1.00 94.25 89 ALA A CA 1
ATOM 697 C C . ALA A 1 89 ? -1.548 -6.304 5.385 1.00 94.25 89 ALA A C 1
ATOM 699 O O . ALA A 1 89 ? -1.036 -5.184 5.301 1.00 94.25 89 ALA A O 1
ATOM 700 N N . SER A 1 90 ? -1.168 -7.333 4.640 1.00 95.75 90 SER A N 1
ATOM 701 C CA . SER A 1 90 ? -0.201 -7.234 3.550 1.00 95.75 90 SER A CA 1
ATOM 702 C C . SER A 1 90 ? -0.942 -7.155 2.224 1.00 95.75 90 SER A C 1
ATOM 704 O O . SER A 1 90 ? -1.911 -7.881 2.005 1.00 95.75 90 SER A O 1
ATOM 706 N N . VAL A 1 91 ? -0.488 -6.273 1.338 1.00 95.94 91 VAL A N 1
ATOM 707 C CA . VAL A 1 91 ? -1.042 -6.121 -0.008 1.00 95.94 91 VAL A CA 1
ATOM 708 C C . VAL A 1 91 ? 0.094 -6.214 -1.008 1.00 95.94 91 VAL A C 1
ATOM 710 O O . VAL A 1 91 ? 1.123 -5.565 -0.840 1.00 95.94 91 VAL A O 1
ATOM 713 N N . ASP A 1 92 ? -0.111 -7.005 -2.051 1.00 94.44 92 ASP A N 1
ATOM 714 C CA . ASP A 1 92 ? 0.815 -7.149 -3.164 1.00 94.44 92 ASP A CA 1
ATOM 715 C C . ASP A 1 92 ? 0.055 -7.225 -4.501 1.00 94.44 92 ASP A C 1
ATOM 717 O O . ASP A 1 92 ? -1.139 -6.918 -4.608 1.00 94.44 92 ASP A O 1
ATOM 721 N N . ASN A 1 93 ? 0.756 -7.625 -5.561 1.00 91.50 93 ASN A N 1
ATOM 722 C 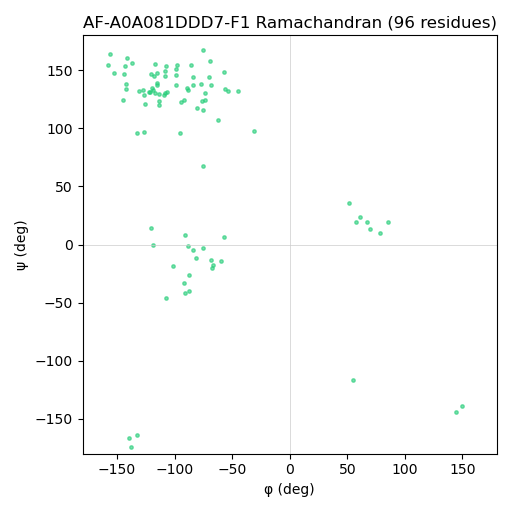CA . ASN A 1 93 ? 0.162 -7.766 -6.884 1.00 91.50 93 ASN A CA 1
ATOM 723 C C . ASN A 1 93 ? -0.875 -8.906 -6.979 1.00 91.50 93 ASN A C 1
ATOM 725 O O . ASN A 1 93 ? -1.677 -8.912 -7.910 1.00 91.50 93 ASN A O 1
ATOM 729 N N . ALA A 1 94 ? -0.866 -9.880 -6.066 1.00 91.12 94 ALA A N 1
ATOM 730 C CA . ALA A 1 94 ? -1.829 -10.979 -6.030 1.00 91.12 94 ALA A CA 1
ATOM 731 C C . ALA A 1 94 ? -3.097 -10.631 -5.232 1.00 91.12 94 ALA A C 1
ATOM 733 O O . ALA A 1 94 ? -4.157 -11.181 -5.532 1.00 91.12 94 ALA A O 1
ATOM 734 N N . GLY A 1 95 ? -3.025 -9.706 -4.272 1.00 94.62 95 GLY A N 1
ATOM 735 C CA . GLY A 1 95 ? -4.196 -9.232 -3.538 1.00 94.62 95 GLY A CA 1
ATOM 736 C C . GLY A 1 95 ? -3.874 -8.813 -2.110 1.00 94.62 95 GLY A C 1
ATOM 737 O O . GLY A 1 95 ? -2.859 -8.171 -1.862 1.00 94.62 95 GLY A O 1
ATOM 738 N N . VAL A 1 96 ? -4.759 -9.164 -1.173 1.00 95.81 96 VAL A N 1
ATOM 739 C CA . VAL A 1 96 ? -4.608 -8.881 0.261 1.00 95.81 96 VAL A CA 1
ATOM 740 C C . VAL A 1 96 ? -4.480 -10.174 1.066 1.00 95.81 96 VAL A C 1
ATOM 742 O O . VAL A 1 96 ? -5.207 -11.137 0.828 1.00 95.81 96 VAL A O 1
ATOM 745 N N . THR A 1 97 ? -3.587 -10.167 2.053 1.00 95.31 97 THR A N 1
ATOM 746 C CA . THR A 1 97 ? -3.469 -11.179 3.112 1.00 95.31 97 THR A CA 1
ATOM 747 C C . THR A 1 97 ? -3.667 -10.495 4.469 1.00 95.31 97 THR A C 1
ATOM 749 O O . THR A 1 97 ? -3.128 -9.410 4.688 1.00 95.31 97 THR A O 1
ATOM 752 N N . LEU A 1 98 ? -4.476 -11.093 5.351 1.00 89.12 98 LEU A N 1
ATOM 753 C CA . LEU A 1 98 ? -4.919 -10.524 6.638 1.00 89.12 98 LEU A CA 1
ATOM 754 C C . LEU A 1 98 ? -4.233 -11.155 7.855 1.00 89.12 98 LEU A C 1
ATOM 756 O O . LEU A 1 98 ? -3.796 -12.321 7.738 1.00 89.12 98 LEU A O 1
#

Organism: Nonlabens ulvanivorans (NCBI:txid906888)

Mean predicted aligned error: 5.68 Å

Nearest PDB structures (foldseek):
  3fa7-assembly2_B  TM=6.094E-01  e=6.006E+00  Homo sapiens
  2gjy-assembly1_A  TM=6.050E-01  e=8.794E+00  Gallus gallus

Radius of gyration: 13.16 Å; Cα contacts (8 Å, |Δi|>4): 173; chains: 1; bounding box: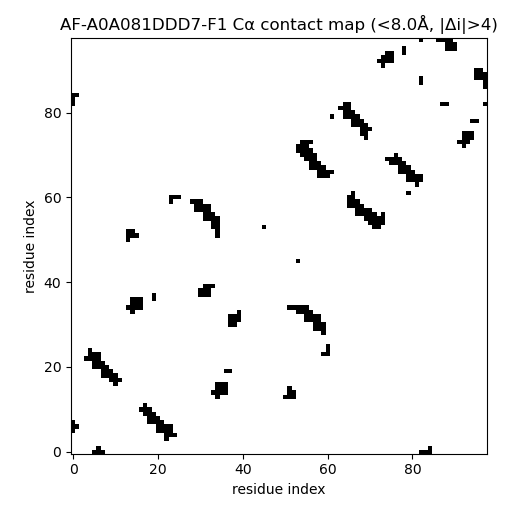 34×25×32 Å

Solvent-accessible surface area (backbone atoms only — not comparable to full-atom values): 5999 Å² total; per-residue (Å²): 82,49,90,83,44,33,43,75,48,71,50,91,72,39,44,80,48,58,68,49,76,50,71,58,56,100,85,59,78,66,48,31,39,41,32,82,44,69,69,70,64,99,78,66,82,79,61,70,89,71,69,51,46,70,44,32,32,32,43,42,73,45,91,92,29,37,34,38,35,41,75,40,71,48,80,48,59,70,47,79,52,63,59,48,79,99,42,76,64,51,75,60,59,90,46,78,49,118

Sequence (98 aa):
MLENNELQLVCTEGCAWETLSFTLSNNENDRMVNAYGLNVIENQDTNPNKGLALFLFSVQKSGNGLQLKGIKGTRWTDLNFSLRKDKPASVDNAGVTL